Protein AF-A0A952TTM5-F1 (afdb_monomer_lite)

Structure (mmCIF, N/CA/C/O backbone):
data_AF-A0A952TTM5-F1
#
_entry.id   AF-A0A952TTM5-F1
#
loop_
_atom_site.group_PDB
_atom_site.id
_atom_site.type_symbol
_atom_site.label_atom_id
_atom_site.label_alt_id
_atom_site.label_comp_id
_atom_site.label_asym_id
_atom_site.label_entity_id
_atom_site.label_seq_id
_atom_site.pdbx_PDB_ins_code
_atom_site.Cartn_x
_atom_site.Cartn_y
_atom_site.Cartn_z
_atom_site.occupancy
_atom_site.B_iso_or_equiv
_atom_site.auth_seq_id
_atom_site.auth_comp_id
_atom_site.auth_asym_id
_atom_site.auth_atom_id
_atom_site.pdbx_PDB_model_num
ATOM 1 N N . MET A 1 1 ? 5.910 0.008 -17.295 1.00 69.38 1 MET A N 1
ATOM 2 C CA . MET A 1 1 ? 6.120 -0.629 -15.983 1.00 69.38 1 MET A CA 1
ATOM 3 C C . MET A 1 1 ? 6.618 -2.035 -16.257 1.00 69.38 1 MET A C 1
ATOM 5 O O . MET A 1 1 ? 6.073 -2.644 -17.173 1.00 69.38 1 MET A O 1
ATOM 9 N N . SER A 1 2 ? 7.668 -2.517 -15.585 1.00 80.75 2 SER A N 1
ATOM 10 C CA . SER A 1 2 ? 8.104 -3.912 -15.758 1.00 80.75 2 SER A CA 1
ATOM 11 C C . SER A 1 2 ? 7.053 -4.866 -15.179 1.00 80.75 2 SER A C 1
ATOM 13 O O . SER A 1 2 ? 6.289 -4.492 -14.287 1.00 80.75 2 SER A O 1
ATOM 15 N N . ALA A 1 3 ? 7.010 -6.109 -15.667 1.00 81.31 3 ALA A N 1
ATOM 16 C CA . ALA A 1 3 ? 6.160 -7.150 -15.087 1.00 81.31 3 ALA A CA 1
ATOM 17 C C . ALA A 1 3 ? 6.517 -7.417 -13.611 1.00 81.31 3 ALA A C 1
ATOM 19 O O . ALA A 1 3 ? 5.627 -7.672 -12.803 1.00 81.31 3 ALA A O 1
ATOM 20 N N . ALA A 1 4 ? 7.801 -7.286 -13.257 1.00 82.56 4 ALA A N 1
ATOM 21 C CA . ALA A 1 4 ? 8.275 -7.399 -11.880 1.00 82.56 4 ALA A CA 1
ATOM 22 C C . ALA A 1 4 ? 7.725 -6.265 -10.996 1.00 82.56 4 ALA A C 1
ATOM 24 O O . ALA A 1 4 ? 7.121 -6.543 -9.964 1.00 82.56 4 ALA A O 1
ATOM 25 N N . ASP A 1 5 ? 7.844 -5.007 -11.441 1.00 84.00 5 ASP A N 1
ATOM 26 C CA . ASP A 1 5 ? 7.330 -3.835 -10.714 1.00 84.00 5 ASP A CA 1
ATOM 27 C C . ASP A 1 5 ? 5.824 -3.968 -10.461 1.00 84.00 5 ASP A C 1
ATOM 29 O O . ASP A 1 5 ? 5.339 -3.711 -9.362 1.00 84.00 5 ASP A O 1
ATOM 33 N N . ARG A 1 6 ? 5.080 -4.430 -11.474 1.00 87.31 6 ARG A N 1
ATOM 34 C CA . ARG A 1 6 ? 3.640 -4.670 -11.356 1.00 87.31 6 ARG A CA 1
ATOM 35 C C . ARG A 1 6 ? 3.323 -5.713 -10.286 1.00 87.31 6 ARG A C 1
ATOM 37 O O . ARG A 1 6 ? 2.395 -5.499 -9.514 1.00 87.31 6 ARG A O 1
ATOM 44 N N . GLY A 1 7 ? 4.085 -6.805 -10.231 1.00 87.31 7 GLY A N 1
ATOM 45 C CA . GLY A 1 7 ? 3.918 -7.843 -9.214 1.00 87.31 7 GLY A CA 1
ATOM 46 C C . GLY A 1 7 ? 4.151 -7.315 -7.798 1.00 87.31 7 GLY A C 1
ATOM 47 O O . GLY A 1 7 ? 3.354 -7.589 -6.906 1.00 87.31 7 GLY A O 1
ATOM 48 N N . VAL A 1 8 ? 5.186 -6.490 -7.602 1.00 89.31 8 VAL A N 1
ATOM 49 C CA . VAL A 1 8 ? 5.474 -5.868 -6.297 1.00 89.31 8 VAL A CA 1
ATOM 50 C C . VAL A 1 8 ? 4.349 -4.924 -5.874 1.00 89.31 8 VAL A C 1
ATOM 52 O O . VAL A 1 8 ? 3.896 -4.980 -4.734 1.00 89.31 8 VAL A O 1
ATOM 55 N N . LEU A 1 9 ? 3.858 -4.084 -6.787 1.00 90.44 9 LEU A N 1
ATOM 56 C CA . LEU A 1 9 ? 2.765 -3.154 -6.492 1.00 90.44 9 LEU A CA 1
ATOM 57 C C . LEU A 1 9 ? 1.441 -3.881 -6.198 1.00 90.44 9 LEU A C 1
ATOM 59 O O . LEU A 1 9 ? 0.700 -3.457 -5.315 1.00 90.44 9 LEU A O 1
ATOM 63 N N . GLN A 1 10 ? 1.156 -4.990 -6.888 1.00 90.88 10 GLN A N 1
ATOM 64 C CA . GLN A 1 10 ? -0.013 -5.836 -6.612 1.00 90.88 10 GLN A CA 1
ATOM 65 C C . GLN A 1 10 ? 0.083 -6.531 -5.252 1.00 90.88 10 GLN A C 1
ATOM 67 O O . GLN A 1 10 ? -0.909 -6.621 -4.532 1.00 90.88 10 GLN A O 1
ATOM 72 N N . GLU A 1 11 ? 1.273 -6.999 -4.879 1.00 91.56 11 GLU A N 1
ATOM 73 C CA . GLU A 1 11 ? 1.496 -7.577 -3.556 1.00 91.56 11 GLU A CA 1
ATOM 74 C C . GLU A 1 11 ? 1.331 -6.524 -2.455 1.00 91.56 11 GLU A C 1
ATOM 76 O O . GLU A 1 11 ? 0.713 -6.786 -1.422 1.00 91.56 11 GLU A O 1
ATOM 81 N N . LEU A 1 12 ? 1.802 -5.300 -2.702 1.00 93.38 12 LEU A N 1
ATOM 82 C CA . LEU A 1 12 ? 1.587 -4.182 -1.794 1.00 93.38 12 LEU A CA 1
ATOM 83 C C . LEU A 1 12 ? 0.092 -3.884 -1.629 1.00 93.38 12 LEU A C 1
ATOM 85 O O . LEU A 1 12 ? -0.390 -3.730 -0.511 1.00 93.38 12 LEU A O 1
ATOM 89 N N . GLU A 1 13 ? -0.665 -3.868 -2.726 1.00 91.62 13 GLU A N 1
ATOM 90 C CA . GLU A 1 13 ? -2.114 -3.661 -2.692 1.00 91.62 13 GLU A CA 1
ATOM 91 C C . GLU A 1 13 ? -2.802 -4.754 -1.868 1.00 91.62 13 GLU A C 1
ATOM 93 O O . GLU A 1 13 ? -3.618 -4.457 -0.991 1.00 91.62 13 GLU A O 1
ATOM 98 N N . ARG A 1 14 ? -2.421 -6.017 -2.089 1.00 92.94 14 ARG A N 1
ATOM 99 C CA . ARG A 1 14 ? -2.917 -7.164 -1.323 1.00 92.94 14 ARG A CA 1
ATOM 100 C C . ARG A 1 14 ? -2.661 -6.988 0.175 1.00 92.94 14 ARG A C 1
ATOM 102 O O . ARG A 1 14 ? -3.571 -7.222 0.969 1.00 92.94 14 ARG A O 1
ATOM 109 N N . LEU A 1 15 ? -1.461 -6.548 0.564 1.00 93.25 15 LEU A N 1
ATOM 110 C CA . LEU A 1 15 ? -1.109 -6.284 1.963 1.00 93.25 15 LEU A CA 1
ATOM 111 C C . LEU A 1 15 ? -1.968 -5.169 2.568 1.00 93.25 15 LEU A C 1
ATOM 113 O O . LEU A 1 15 ? -2.502 -5.345 3.661 1.00 93.25 15 LEU A O 1
ATOM 117 N N . PHE A 1 16 ? -2.163 -4.054 1.859 1.00 91.50 16 PHE A N 1
ATOM 118 C CA . PHE A 1 16 ? -3.013 -2.960 2.339 1.00 91.50 16 PHE A CA 1
ATOM 119 C C . PHE A 1 16 ? -4.474 -3.398 2.522 1.00 91.50 16 PHE A C 1
ATOM 121 O O . PHE A 1 16 ? -5.070 -3.097 3.555 1.00 91.50 16 PHE A O 1
ATOM 128 N N . ARG A 1 17 ? -5.032 -4.178 1.587 1.00 90.50 17 ARG A N 1
ATOM 129 C CA . ARG A 1 17 ? -6.383 -4.762 1.714 1.00 90.50 17 ARG A CA 1
ATOM 130 C C . ARG A 1 17 ? -6.480 -5.768 2.864 1.00 90.50 17 ARG A C 1
ATOM 132 O O . ARG A 1 17 ? -7.505 -5.865 3.540 1.00 90.50 17 ARG A O 1
ATOM 139 N N . GLN A 1 18 ? -5.413 -6.521 3.122 1.00 91.44 18 GLN A N 1
ATOM 140 C CA . GLN A 1 18 ? -5.356 -7.440 4.256 1.00 91.44 18 GLN A CA 1
ATOM 141 C C . GLN A 1 18 ? -5.326 -6.682 5.593 1.00 91.44 18 GLN A C 1
ATOM 143 O O . GLN A 1 18 ? -6.015 -7.076 6.532 1.00 91.44 18 GLN A O 1
ATOM 148 N N . ILE A 1 19 ? -4.586 -5.573 5.673 1.00 91.06 19 ILE A N 1
ATOM 149 C CA . ILE A 1 19 ? -4.578 -4.683 6.845 1.00 91.06 19 ILE A CA 1
ATOM 150 C C . ILE A 1 19 ? -5.969 -4.074 7.062 1.00 91.06 19 ILE A C 1
ATOM 152 O O . ILE A 1 19 ? -6.458 -4.087 8.187 1.00 91.06 19 ILE A O 1
ATOM 156 N N . GLU A 1 20 ? -6.614 -3.602 5.991 1.00 88.94 20 GLU A N 1
ATOM 157 C CA . GLU A 1 20 ? -7.967 -3.029 6.011 1.00 88.94 20 GLU A CA 1
ATOM 158 C C . GLU A 1 20 ? -9.020 -4.027 6.519 1.00 88.94 20 GLU A C 1
ATOM 160 O O . GLU A 1 20 ? -9.883 -3.667 7.311 1.00 88.94 20 GLU A O 1
ATOM 165 N N . SER A 1 21 ? -8.938 -5.288 6.087 1.00 88.19 21 SER A N 1
ATOM 166 C CA . SER A 1 21 ? -9.908 -6.331 6.459 1.00 88.19 21 SER A CA 1
ATOM 167 C C . SER A 1 21 ? -9.668 -6.957 7.832 1.00 88.19 21 SER A C 1
ATOM 169 O O . SER A 1 21 ? -10.614 -7.435 8.455 1.00 88.19 21 SER A O 1
ATOM 171 N N . THR A 1 22 ? -8.416 -6.994 8.295 1.00 87.06 22 THR A N 1
ATOM 172 C CA . THR A 1 22 ? -8.042 -7.659 9.556 1.00 87.06 22 THR A CA 1
ATOM 173 C C . THR A 1 22 ? -8.001 -6.686 10.733 1.00 87.06 22 THR A C 1
ATOM 175 O O . THR A 1 22 ? -8.253 -7.085 11.867 1.00 87.06 22 THR A O 1
ATOM 178 N N . GLY A 1 23 ? -7.632 -5.427 10.488 1.00 80.81 23 GLY A N 1
ATOM 179 C CA . GLY A 1 23 ? -7.492 -4.417 11.530 1.00 80.81 23 GLY A CA 1
ATOM 180 C C . GLY A 1 23 ? -8.799 -3.718 11.873 1.00 80.81 23 GLY A C 1
ATOM 181 O O . GLY A 1 23 ? -9.724 -3.644 11.066 1.00 80.81 23 GLY A O 1
ATOM 182 N N . GLN A 1 24 ? -8.847 -3.160 13.077 1.00 79.12 24 GLN A N 1
ATOM 183 C CA . GLN A 1 24 ? -9.871 -2.196 13.466 1.00 79.12 24 GLN A CA 1
ATOM 184 C C . GLN A 1 24 ? -9.272 -0.790 13.456 1.00 79.12 24 GLN A C 1
ATOM 186 O O . GLN A 1 24 ? -8.053 -0.614 13.496 1.00 79.12 24 GLN A O 1
ATOM 191 N N . GLU A 1 25 ? -10.118 0.236 13.365 1.00 82.94 25 GLU A N 1
ATOM 192 C CA . GLU A 1 25 ? -9.639 1.616 13.393 1.00 82.94 25 GLU A CA 1
ATOM 193 C C . GLU A 1 25 ? -8.854 1.886 14.687 1.00 82.94 25 GLU A C 1
ATOM 195 O O . GLU A 1 25 ? -9.373 1.711 15.787 1.00 82.94 25 GLU A O 1
ATOM 200 N N . GLY A 1 26 ? -7.590 2.296 14.546 1.00 80.50 26 GLY A N 1
ATOM 201 C CA . GLY A 1 26 ? -6.684 2.513 15.674 1.00 80.50 26 GLY A CA 1
ATOM 202 C C . GLY A 1 26 ? -5.994 1.257 16.226 1.00 80.50 26 GLY A C 1
ATOM 203 O O . GLY A 1 26 ? -5.180 1.401 17.137 1.00 80.50 26 GLY A O 1
ATOM 204 N N . ASP A 1 27 ? -6.265 0.069 15.674 1.00 89.69 27 ASP A N 1
ATOM 205 C CA . ASP A 1 27 ? -5.620 -1.199 16.041 1.00 89.69 27 ASP A CA 1
ATOM 206 C C . ASP A 1 27 ? -5.328 -2.054 14.795 1.00 89.69 27 ASP A C 1
ATOM 208 O O . ASP A 1 27 ? -6.002 -3.041 14.479 1.00 89.69 27 ASP A O 1
ATOM 212 N N . PHE A 1 28 ? -4.325 -1.624 14.026 1.00 90.88 28 PHE A N 1
ATOM 213 C CA . PHE A 1 28 ? -3.869 -2.353 12.844 1.00 90.88 28 PHE A CA 1
ATOM 214 C C . PHE A 1 28 ? -2.780 -3.387 13.181 1.00 90.88 28 PHE A C 1
ATOM 216 O O . PHE A 1 28 ? -1.850 -3.069 13.931 1.00 90.88 28 PHE A O 1
ATOM 223 N N . PRO A 1 29 ? -2.803 -4.594 12.571 1.00 90.25 29 PRO A N 1
ATOM 224 C CA . PRO A 1 29 ? -1.863 -5.661 12.901 1.00 90.25 29 PRO A CA 1
ATOM 225 C C . PRO A 1 29 ? -0.403 -5.253 12.632 1.00 90.25 29 PRO A C 1
ATOM 227 O O . PRO A 1 29 ? -0.035 -5.022 11.473 1.00 90.25 29 PRO A O 1
ATOM 230 N N . PRO A 1 30 ? 0.472 -5.219 13.655 1.00 90.12 30 PRO A N 1
ATOM 231 C CA . PRO A 1 30 ? 1.836 -4.713 13.506 1.00 90.12 30 PRO A CA 1
ATOM 232 C C . PRO A 1 30 ? 2.667 -5.566 12.544 1.00 90.12 30 PRO A C 1
ATOM 234 O O . PRO A 1 30 ? 3.438 -5.026 11.760 1.00 90.12 30 PRO A O 1
ATOM 237 N N . ALA A 1 31 ? 2.461 -6.886 12.528 1.00 91.69 31 ALA A N 1
ATOM 238 C CA . ALA A 1 31 ? 3.168 -7.782 11.614 1.00 91.69 31 ALA A CA 1
ATOM 239 C C . ALA A 1 31 ? 2.882 -7.469 10.134 1.00 91.69 31 ALA A C 1
ATOM 241 O O . ALA A 1 31 ? 3.800 -7.487 9.316 1.00 91.69 31 ALA A O 1
ATOM 242 N N . LEU A 1 32 ? 1.628 -7.152 9.788 1.00 91.25 32 LEU A N 1
ATOM 243 C CA . LEU A 1 32 ? 1.258 -6.784 8.418 1.00 91.25 32 LEU A CA 1
ATOM 244 C C . LEU A 1 32 ? 1.768 -5.387 8.057 1.00 91.25 32 LEU A C 1
ATOM 246 O O . LEU A 1 32 ? 2.222 -5.172 6.935 1.00 91.25 32 LEU A O 1
ATOM 250 N N . LEU A 1 33 ? 1.744 -4.450 9.010 1.00 92.50 33 LEU A N 1
ATOM 251 C CA . LEU A 1 33 ? 2.310 -3.117 8.811 1.00 92.50 33 LEU A CA 1
ATOM 252 C C . LEU A 1 33 ? 3.816 -3.168 8.549 1.00 92.50 33 LEU A C 1
ATOM 254 O O . LEU A 1 33 ? 4.288 -2.478 7.652 1.00 92.50 33 LEU A O 1
ATOM 258 N N . GLU A 1 34 ? 4.566 -3.993 9.279 1.00 93.69 34 GLU A N 1
ATOM 259 C CA . GLU A 1 34 ? 6.004 -4.156 9.042 1.00 93.69 34 GLU A CA 1
ATOM 260 C C . GLU A 1 34 ? 6.295 -4.801 7.679 1.00 93.69 34 GLU A C 1
ATOM 262 O O . GLU A 1 34 ? 7.195 -4.351 6.971 1.00 93.69 34 GLU A O 1
ATOM 267 N N . GLN A 1 35 ? 5.487 -5.777 7.243 1.00 93.38 35 GLN A N 1
ATOM 268 C CA . GLN A 1 35 ? 5.587 -6.329 5.883 1.00 93.38 35 GLN A CA 1
ATOM 269 C C . GLN A 1 35 ? 5.332 -5.259 4.813 1.00 93.38 35 GLN A C 1
ATOM 271 O O . GLN A 1 35 ? 6.110 -5.132 3.866 1.00 93.38 35 GLN A O 1
ATOM 276 N N . ALA A 1 36 ? 4.284 -4.448 4.984 1.00 93.12 36 ALA A N 1
ATOM 277 C CA . ALA A 1 36 ? 3.967 -3.357 4.067 1.00 93.12 36 ALA A CA 1
ATOM 278 C C . ALA A 1 36 ? 5.078 -2.293 4.036 1.00 93.12 36 ALA A C 1
ATOM 280 O O . ALA A 1 36 ? 5.474 -1.853 2.959 1.00 93.12 36 ALA A O 1
ATOM 281 N N . LYS A 1 37 ? 5.635 -1.915 5.194 1.00 95.12 37 LYS A N 1
ATOM 282 C CA . LYS A 1 37 ? 6.769 -0.980 5.283 1.00 95.12 37 LYS A CA 1
ATOM 283 C C . LYS A 1 37 ? 8.008 -1.512 4.577 1.00 95.12 37 LYS A C 1
ATOM 285 O O . LYS A 1 37 ? 8.626 -0.769 3.822 1.00 95.12 37 LYS A O 1
ATOM 290 N N . ALA A 1 38 ? 8.363 -2.776 4.794 1.00 93.38 38 ALA A N 1
ATOM 291 C CA . ALA A 1 38 ? 9.513 -3.390 4.138 1.00 93.38 38 ALA A CA 1
ATOM 292 C C . ALA A 1 38 ? 9.354 -3.378 2.609 1.00 93.38 38 ALA A C 1
ATOM 294 O O . ALA A 1 38 ? 10.276 -2.986 1.892 1.00 93.38 38 ALA A O 1
ATOM 295 N N . ALA A 1 39 ? 8.164 -3.731 2.115 1.00 92.12 39 ALA A N 1
ATOM 296 C CA . ALA A 1 39 ? 7.860 -3.706 0.690 1.00 92.12 39 ALA A CA 1
ATOM 297 C C . ALA A 1 39 ? 7.883 -2.278 0.108 1.00 92.12 39 ALA A C 1
ATOM 299 O O . ALA A 1 39 ? 8.419 -2.072 -0.978 1.00 92.12 39 ALA A O 1
ATOM 300 N N . LEU A 1 40 ? 7.383 -1.278 0.844 1.00 94.19 40 LEU A N 1
ATOM 301 C CA . LEU A 1 40 ? 7.461 0.137 0.459 1.00 94.19 40 LEU A CA 1
ATOM 302 C C . LEU A 1 40 ? 8.905 0.653 0.413 1.00 94.19 40 LEU A C 1
ATOM 304 O O . LEU A 1 40 ? 9.280 1.352 -0.526 1.00 94.19 40 LEU A O 1
ATOM 308 N N . LEU A 1 41 ? 9.730 0.307 1.402 1.00 93.81 41 LEU A N 1
ATOM 309 C CA . LEU A 1 41 ? 11.131 0.727 1.466 1.00 93.81 41 LEU A CA 1
ATOM 310 C C . LEU A 1 41 ? 11.962 0.145 0.319 1.00 93.81 41 LEU A C 1
ATOM 312 O O . LEU A 1 41 ? 12.840 0.834 -0.197 1.00 93.81 41 LEU A O 1
ATOM 316 N N . ALA A 1 42 ? 11.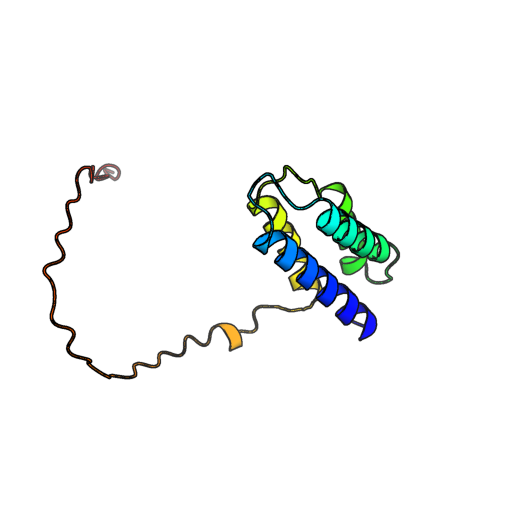647 -1.071 -0.133 1.00 91.56 42 ALA A N 1
ATOM 317 C CA . ALA A 1 42 ? 12.290 -1.679 -1.297 1.00 91.56 42 ALA A CA 1
ATOM 318 C C . ALA A 1 42 ? 12.067 -0.879 -2.597 1.00 91.56 42 ALA A C 1
ATOM 320 O O . ALA A 1 42 ? 12.849 -1.004 -3.537 1.00 91.56 42 ALA A O 1
ATOM 321 N N . LEU A 1 43 ? 11.036 -0.027 -2.653 1.00 91.31 43 LEU A N 1
ATOM 322 C CA . LEU A 1 43 ? 10.752 0.827 -3.808 1.00 91.31 43 LEU A CA 1
ATOM 323 C C . LEU A 1 43 ? 11.580 2.119 -3.830 1.00 91.31 43 LEU A C 1
ATOM 325 O O . LEU A 1 43 ? 11.582 2.807 -4.847 1.00 91.31 43 LEU A O 1
ATOM 329 N N . LYS A 1 44 ? 12.293 2.465 -2.751 1.00 92.25 44 LYS A N 1
ATOM 330 C CA . LYS A 1 44 ? 12.974 3.762 -2.597 1.00 92.25 44 LYS A CA 1
ATOM 331 C C . LYS A 1 44 ? 13.942 4.087 -3.738 1.00 92.25 44 LYS A C 1
ATOM 333 O O . LYS A 1 44 ? 13.918 5.207 -4.244 1.00 92.25 44 LYS A O 1
ATOM 338 N N . ASP A 1 45 ? 14.729 3.110 -4.183 1.00 90.69 45 ASP A N 1
ATOM 339 C CA . ASP A 1 45 ? 15.749 3.288 -5.228 1.00 90.69 45 ASP A CA 1
ATOM 340 C C . ASP A 1 45 ? 15.230 2.948 -6.639 1.00 90.69 45 ASP A C 1
ATOM 342 O O . ASP A 1 45 ? 15.999 2.749 -7.582 1.00 90.69 45 ASP A O 1
ATOM 346 N N . HIS A 1 46 ? 13.907 2.862 -6.807 1.00 91.88 46 HIS A N 1
ATOM 347 C CA . HIS A 1 46 ? 13.296 2.515 -8.082 1.00 91.88 46 HIS A CA 1
ATOM 348 C C . HIS A 1 46 ? 13.517 3.625 -9.139 1.00 91.88 46 HIS A C 1
ATOM 350 O O . HIS A 1 46 ? 13.307 4.804 -8.846 1.00 91.88 46 HIS A O 1
ATOM 356 N N . PRO A 1 47 ? 13.854 3.289 -10.405 1.00 88.75 47 PRO A N 1
ATOM 357 C CA . PRO A 1 47 ? 14.188 4.274 -11.448 1.00 88.75 47 PRO A CA 1
ATOM 358 C C . PRO A 1 47 ? 13.030 5.214 -11.817 1.00 88.75 47 PRO A C 1
ATOM 360 O O . PRO A 1 47 ? 13.241 6.323 -12.305 1.00 88.75 47 PRO A O 1
ATOM 363 N N . ARG A 1 48 ? 11.784 4.776 -11.602 1.00 88.38 48 ARG A N 1
ATOM 364 C CA . ARG A 1 48 ? 10.593 5.623 -11.758 1.00 88.38 48 ARG A CA 1
ATOM 365 C C . ARG A 1 48 ? 10.331 6.409 -10.479 1.00 88.38 48 ARG A C 1
ATOM 367 O O . ARG A 1 48 ? 9.979 5.815 -9.462 1.00 88.38 48 ARG A O 1
ATOM 374 N N . ILE A 1 49 ? 10.389 7.736 -10.583 1.00 88.88 49 ILE A N 1
ATOM 375 C CA . ILE A 1 49 ? 10.167 8.677 -9.473 1.00 88.88 49 ILE A CA 1
ATOM 376 C C . ILE A 1 49 ? 8.812 8.451 -8.787 1.00 88.88 49 ILE A C 1
ATOM 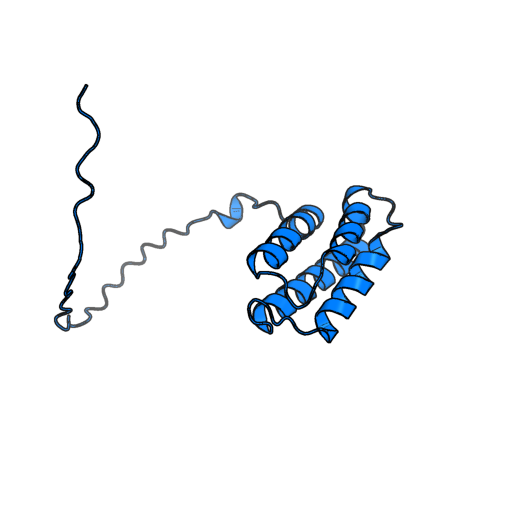378 O O . ILE A 1 49 ? 8.723 8.521 -7.568 1.00 88.88 49 ILE A O 1
ATOM 382 N N . GLU A 1 50 ? 7.755 8.173 -9.550 1.00 87.31 50 GLU A N 1
ATOM 383 C CA . GLU A 1 50 ? 6.406 7.940 -9.012 1.00 87.31 50 GLU A CA 1
ATOM 384 C C . GLU A 1 50 ? 6.354 6.736 -8.064 1.00 87.31 50 GLU A C 1
ATOM 386 O O . GLU A 1 50 ? 5.741 6.817 -7.005 1.00 87.31 50 GLU A O 1
ATOM 391 N N . ILE A 1 51 ? 7.051 5.654 -8.420 1.00 90.12 51 ILE A N 1
ATOM 392 C CA . ILE A 1 51 ? 7.137 4.426 -7.619 1.00 90.12 51 ILE A CA 1
ATOM 393 C C . ILE A 1 51 ? 8.075 4.639 -6.426 1.00 90.12 51 ILE A C 1
ATOM 395 O O . ILE A 1 51 ? 7.741 4.250 -5.313 1.00 90.12 51 ILE A O 1
ATOM 399 N N . SER A 1 52 ? 9.200 5.330 -6.631 1.00 92.00 52 SER A N 1
ATOM 400 C CA . SER A 1 52 ? 10.124 5.698 -5.548 1.00 92.00 52 SER A CA 1
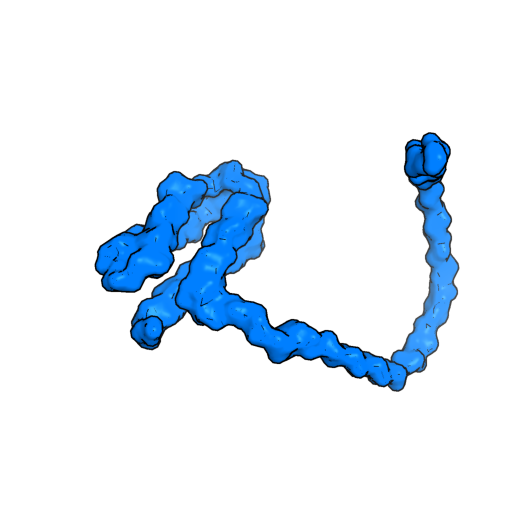ATOM 401 C C . SER A 1 52 ? 9.443 6.542 -4.468 1.00 92.00 52 SER A C 1
ATOM 403 O O . SER A 1 52 ? 9.602 6.276 -3.280 1.00 92.00 52 SER A O 1
ATOM 405 N N . LYS A 1 53 ? 8.577 7.489 -4.851 1.00 91.31 53 LYS A N 1
ATOM 406 C CA . LYS A 1 53 ? 7.794 8.296 -3.903 1.00 91.31 53 LYS A CA 1
ATOM 407 C C . LYS A 1 53 ? 6.868 7.470 -3.009 1.00 91.31 53 LYS A C 1
ATOM 409 O O . LYS A 1 53 ? 6.583 7.917 -1.901 1.00 91.31 53 LYS A O 1
ATOM 414 N N . LEU A 1 54 ? 6.426 6.283 -3.437 1.00 92.75 54 LEU A N 1
ATOM 415 C CA . LEU A 1 54 ? 5.612 5.408 -2.588 1.00 92.75 54 LEU A CA 1
ATOM 416 C C . LEU A 1 54 ? 6.365 5.001 -1.323 1.00 92.75 54 LEU A C 1
ATOM 418 O O . LEU A 1 54 ? 5.731 4.853 -0.282 1.00 92.75 54 LEU A O 1
ATOM 422 N N . SER A 1 55 ? 7.700 4.913 -1.359 1.00 93.94 55 SER A N 1
ATOM 423 C CA . SER A 1 55 ? 8.484 4.574 -0.1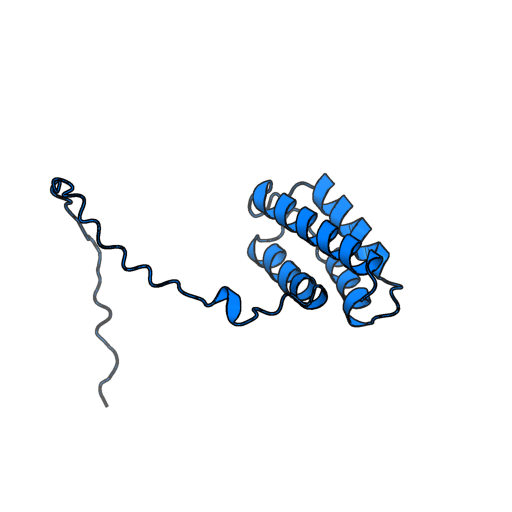70 1.00 93.94 55 SER A CA 1
ATOM 424 C C . SER A 1 55 ? 8.259 5.559 0.979 1.00 93.94 55 SER A C 1
ATOM 426 O O . SER A 1 55 ? 8.369 5.170 2.128 1.00 93.94 55 SER A O 1
ATOM 428 N N . GLN A 1 56 ? 7.890 6.814 0.703 1.00 93.06 56 GLN A N 1
ATOM 429 C CA . GLN A 1 56 ? 7.618 7.826 1.735 1.00 93.06 56 GLN A CA 1
ATOM 430 C C . GLN A 1 56 ? 6.393 7.482 2.596 1.00 93.06 56 GLN A C 1
ATOM 432 O O . GLN A 1 56 ? 6.258 7.961 3.718 1.00 93.06 56 GLN A O 1
ATOM 437 N N . ILE A 1 57 ? 5.500 6.619 2.101 1.00 92.81 57 ILE A N 1
ATOM 438 C CA . ILE A 1 57 ? 4.335 6.147 2.855 1.00 92.81 57 ILE A CA 1
ATOM 439 C C . ILE A 1 57 ? 4.778 5.337 4.084 1.00 92.81 57 ILE A C 1
ATOM 441 O O . ILE A 1 57 ? 4.091 5.376 5.108 1.00 92.81 57 ILE A O 1
ATOM 445 N N . SER A 1 58 ? 5.932 4.651 4.034 1.00 92.88 58 SER A N 1
ATOM 446 C CA . SER A 1 58 ? 6.400 3.805 5.143 1.00 92.88 58 SER A CA 1
ATOM 447 C C . SER A 1 58 ? 6.569 4.582 6.445 1.00 92.88 58 SER A C 1
ATOM 449 O O . SER A 1 58 ? 6.278 4.050 7.516 1.00 92.88 58 SER A O 1
ATOM 451 N N . ASP A 1 59 ? 6.969 5.851 6.347 1.00 91.50 59 ASP A N 1
ATOM 452 C CA . ASP A 1 59 ? 7.245 6.728 7.490 1.00 91.50 59 ASP A CA 1
ATOM 453 C C . ASP A 1 59 ? 5.964 7.133 8.235 1.00 91.50 59 ASP A C 1
ATOM 455 O O . ASP A 1 59 ? 5.994 7.547 9.396 1.00 91.50 59 ASP A O 1
ATOM 459 N N . HIS A 1 60 ? 4.812 6.988 7.578 1.00 90.81 60 HIS A N 1
ATOM 460 C CA . HIS A 1 60 ? 3.513 7.372 8.114 1.00 90.81 60 HIS A CA 1
ATOM 461 C C . HIS A 1 60 ? 2.665 6.182 8.584 1.00 90.81 60 HIS A C 1
ATOM 463 O O . HIS A 1 60 ? 1.675 6.401 9.293 1.00 90.81 60 HIS A O 1
ATOM 469 N N . LEU A 1 61 ? 3.059 4.944 8.255 1.00 91.44 61 LEU A N 1
ATOM 470 C CA . LEU A 1 61 ? 2.365 3.725 8.676 1.00 91.44 61 LEU A CA 1
ATOM 471 C C . LEU A 1 61 ? 2.539 3.480 10.179 1.00 91.44 61 LEU A C 1
ATOM 473 O O . LEU A 1 61 ? 3.617 3.124 10.665 1.00 91.44 61 LEU A O 1
ATOM 477 N N . ARG A 1 62 ? 1.444 3.646 10.925 1.00 92.50 62 ARG A N 1
ATOM 478 C CA . ARG A 1 62 ? 1.388 3.482 12.382 1.00 92.50 62 ARG A CA 1
ATOM 479 C C . ARG A 1 62 ? 0.200 2.594 12.768 1.00 92.50 62 ARG A C 1
ATOM 481 O O . ARG A 1 62 ? -0.853 2.746 12.155 1.00 92.50 62 ARG A O 1
ATOM 488 N N . PRO A 1 63 ? 0.319 1.733 13.797 1.00 89.75 63 PRO A N 1
ATOM 489 C CA . PRO A 1 63 ? -0.796 0.895 14.259 1.00 89.75 63 PRO A CA 1
ATOM 490 C C . PRO A 1 63 ? -2.037 1.694 14.669 1.00 89.75 63 PRO A C 1
ATOM 492 O O . PRO A 1 63 ? -3.156 1.257 14.446 1.00 89.75 63 PRO A O 1
ATOM 495 N N . THR A 1 64 ? -1.823 2.897 15.205 1.00 91.81 64 THR A N 1
ATOM 496 C CA . THR A 1 64 ? -2.858 3.771 15.771 1.00 91.81 64 THR A CA 1
ATOM 497 C C . THR A 1 64 ? -3.440 4.783 14.779 1.00 91.81 64 THR A C 1
ATOM 499 O O . THR A 1 64 ? -4.081 5.750 15.187 1.00 91.81 64 THR A O 1
ATOM 502 N N . MET A 1 65 ? -3.189 4.629 13.474 1.00 90.69 65 MET A N 1
ATOM 503 C CA . MET A 1 65 ? -3.749 5.541 12.470 1.00 90.69 65 MET A CA 1
ATOM 504 C C . MET A 1 65 ? -5.251 5.308 12.253 1.00 90.69 65 MET A C 1
ATOM 506 O O . MET A 1 65 ? -5.787 4.256 12.592 1.00 90.69 65 MET A O 1
ATOM 510 N N . SER A 1 66 ? -5.936 6.286 11.655 1.00 90.81 66 SER A N 1
ATOM 511 C CA . SER A 1 66 ? -7.332 6.110 11.244 1.00 90.81 66 SER A CA 1
ATOM 512 C C . SER A 1 66 ? -7.446 5.264 9.980 1.00 90.81 66 SER A C 1
ATOM 514 O O . SER A 1 66 ? -6.555 5.286 9.121 1.00 90.81 66 SER A O 1
ATOM 516 N N . LEU A 1 67 ? -8.589 4.596 9.809 1.00 88.06 67 LEU A N 1
ATOM 517 C CA . LEU A 1 67 ? -8.893 3.841 8.588 1.00 88.06 67 LEU A CA 1
ATOM 518 C C . LEU A 1 67 ? -8.850 4.743 7.347 1.00 88.06 67 LEU A C 1
ATOM 520 O O . LEU A 1 67 ? -8.333 4.363 6.297 1.00 88.06 67 LEU A O 1
ATOM 524 N N . ARG A 1 68 ? -9.307 5.992 7.493 1.00 89.00 68 ARG A N 1
ATOM 525 C CA . ARG A 1 68 ? -9.194 7.025 6.454 1.00 89.00 68 ARG A CA 1
ATOM 526 C C . ARG A 1 68 ? -7.743 7.262 6.037 1.00 89.00 68 ARG A C 1
ATOM 528 O O . ARG A 1 68 ? -7.464 7.365 4.848 1.00 89.00 68 ARG A O 1
ATOM 535 N N . THR A 1 69 ? -6.829 7.364 7.002 1.00 88.75 69 THR A N 1
ATOM 536 C CA . THR A 1 69 ? -5.402 7.584 6.722 1.00 88.75 69 THR A CA 1
ATOM 537 C C . THR A 1 69 ? -4.814 6.405 5.954 1.00 88.75 69 THR A C 1
ATOM 539 O O . THR A 1 69 ? -4.167 6.625 4.935 1.00 88.75 69 THR A O 1
ATOM 542 N N . LEU A 1 70 ? -5.114 5.172 6.379 1.00 89.88 70 LEU A N 1
ATOM 543 C CA . LEU A 1 70 ? -4.714 3.959 5.660 1.00 89.88 70 LEU A CA 1
ATOM 544 C C . LEU A 1 70 ? -5.242 3.960 4.215 1.00 89.88 70 LEU A C 1
ATOM 546 O O . LEU A 1 70 ? -4.481 3.741 3.276 1.00 89.88 70 LEU A O 1
ATOM 550 N N . THR A 1 71 ? -6.528 4.263 4.032 1.00 87.81 71 THR A N 1
ATOM 551 C CA . THR A 1 71 ? -7.187 4.245 2.715 1.00 87.81 71 THR A CA 1
ATOM 552 C C . THR A 1 71 ? -6.630 5.321 1.781 1.00 87.81 71 THR A C 1
ATOM 554 O O . THR A 1 71 ? -6.464 5.092 0.587 1.00 87.81 71 THR A O 1
ATOM 557 N N . ASN A 1 72 ? -6.256 6.490 2.307 1.00 90.75 72 ASN A N 1
ATOM 558 C CA . ASN A 1 72 ? -5.632 7.543 1.503 1.00 90.75 72 ASN A CA 1
ATOM 559 C C . ASN A 1 72 ? -4.290 7.103 0.889 1.00 90.75 72 ASN A C 1
ATOM 561 O O . ASN A 1 72 ? -3.920 7.599 -0.175 1.00 90.75 72 ASN A O 1
ATOM 565 N N . PHE A 1 73 ? -3.574 6.169 1.523 1.00 90.44 73 PHE A N 1
ATOM 566 C CA . PHE A 1 73 ? -2.325 5.618 0.994 1.00 90.44 73 PHE A CA 1
ATOM 567 C C . PHE A 1 73 ? -2.527 4.585 -0.123 1.00 90.44 73 PHE A C 1
ATOM 569 O O . PHE A 1 73 ? -1.602 4.368 -0.903 1.00 90.44 73 PHE A O 1
ATOM 576 N N . LEU A 1 74 ? -3.725 4.004 -0.264 1.00 88.00 74 LEU A N 1
ATOM 577 C CA . LEU A 1 74 ? -4.057 3.131 -1.398 1.00 88.00 74 LEU A CA 1
ATOM 578 C C . LEU A 1 74 ? -4.153 3.909 -2.715 1.00 88.00 74 LEU A C 1
ATOM 580 O O . LEU A 1 74 ? -3.753 3.407 -3.759 1.00 88.00 74 LEU A O 1
ATOM 584 N N . VAL A 1 75 ? -4.603 5.163 -2.677 1.00 88.12 75 VAL A N 1
ATOM 585 C CA . VAL A 1 75 ? -4.794 5.986 -3.882 1.00 88.12 75 VAL A CA 1
ATOM 586 C C . VAL A 1 75 ? -3.517 6.138 -4.733 1.00 88.12 75 VAL A C 1
ATOM 588 O O . VAL A 1 75 ? -3.574 5.901 -5.941 1.00 88.12 75 VAL A O 1
ATOM 591 N N . PRO A 1 76 ? -2.350 6.548 -4.190 1.00 89.12 76 PRO A N 1
ATOM 592 C CA . PRO A 1 76 ? -1.127 6.637 -4.990 1.00 89.12 76 PRO A CA 1
ATOM 593 C C . PRO A 1 76 ? -0.638 5.266 -5.486 1.00 89.12 76 PRO A C 1
ATOM 595 O O . PRO A 1 76 ? -0.046 5.199 -6.562 1.00 89.12 76 PRO A O 1
ATOM 598 N N . LEU A 1 77 ? -0.922 4.183 -4.757 1.00 89.56 77 LEU A N 1
ATOM 599 C CA . LEU A 1 77 ? -0.594 2.820 -5.171 1.00 89.56 77 LEU A CA 1
ATOM 600 C C . LEU A 1 77 ? -1.435 2.367 -6.374 1.00 89.56 77 LEU A C 1
ATOM 602 O O . LEU A 1 77 ? -0.892 1.869 -7.358 1.00 89.56 77 LEU A O 1
ATOM 606 N N . GLU A 1 78 ? -2.747 2.592 -6.328 1.00 87.69 78 GLU A N 1
ATOM 607 C CA . GLU A 1 78 ? -3.676 2.288 -7.423 1.00 87.69 78 GLU A CA 1
ATOM 608 C C . GLU A 1 78 ? -3.331 3.088 -8.688 1.00 87.69 78 GLU A C 1
ATOM 610 O O . GLU A 1 78 ? -3.323 2.543 -9.796 1.00 87.69 78 GLU A O 1
ATOM 615 N N . ARG A 1 79 ? -2.945 4.361 -8.521 1.00 87.00 79 ARG A N 1
ATOM 616 C CA . ARG A 1 79 ? -2.430 5.198 -9.616 1.00 87.00 79 ARG A CA 1
ATOM 617 C C . ARG A 1 79 ? -1.143 4.640 -10.215 1.00 87.00 79 ARG A C 1
ATOM 619 O O . ARG A 1 79 ? -1.026 4.601 -11.436 1.00 87.00 79 ARG A O 1
ATOM 626 N N . ALA A 1 80 ? -0.203 4.184 -9.384 1.00 87.06 80 ALA A N 1
ATOM 627 C CA . ALA A 1 80 ? 1.037 3.562 -9.854 1.00 87.06 80 ALA A CA 1
ATOM 628 C C . ALA A 1 80 ? 0.783 2.243 -10.605 1.00 87.06 80 ALA A C 1
ATOM 630 O O . ALA A 1 80 ? 1.515 1.916 -11.535 1.00 87.06 80 ALA A O 1
ATOM 631 N N . LEU A 1 81 ? -0.280 1.515 -10.248 1.00 85.75 81 LEU A N 1
ATOM 632 C CA . LEU A 1 81 ? -0.752 0.332 -10.972 1.00 85.75 81 LEU A CA 1
ATOM 633 C C . LEU A 1 81 ? -1.468 0.658 -12.294 1.00 85.75 81 LEU A C 1
ATOM 635 O O . LEU A 1 81 ? -1.928 -0.264 -12.970 1.00 85.75 81 LEU A O 1
ATOM 639 N N . GLU A 1 82 ? -1.580 1.940 -12.660 1.00 80.88 82 GLU A N 1
ATOM 640 C CA . GLU A 1 82 ? -2.343 2.423 -13.814 1.00 80.88 82 GLU A CA 1
ATOM 641 C C . GLU A 1 82 ? -3.803 1.918 -13.798 1.00 80.88 82 GLU A C 1
ATOM 643 O O . GLU A 1 82 ? -4.463 1.844 -14.839 1.00 80.88 82 GLU A O 1
ATOM 648 N N . ARG A 1 83 ? -4.340 1.617 -12.601 1.00 68.06 83 ARG A N 1
ATOM 649 C CA . ARG A 1 83 ? -5.772 1.390 -12.366 1.00 68.06 83 ARG A CA 1
ATOM 650 C C . ARG A 1 83 ? -6.462 2.751 -12.335 1.00 68.06 83 ARG A C 1
ATOM 652 O O . ARG A 1 83 ? -7.025 3.169 -11.331 1.00 68.06 83 ARG A O 1
ATOM 659 N N . ASN A 1 84 ? -6.377 3.484 -13.443 1.00 55.12 84 ASN A N 1
ATOM 660 C CA . ASN A 1 84 ? -7.380 4.502 -13.702 1.00 55.12 84 ASN A CA 1
ATOM 661 C C . ASN A 1 84 ? -8.720 3.770 -13.758 1.00 55.12 84 ASN A C 1
ATOM 663 O O . ASN A 1 84 ? -8.783 2.698 -14.362 1.00 55.12 84 ASN A O 1
ATOM 667 N N . LEU A 1 85 ? -9.753 4.342 -13.135 1.00 52.56 85 LEU A N 1
ATOM 668 C CA . LEU A 1 85 ? -11.143 4.046 -13.469 1.00 52.56 85 LEU A CA 1
ATOM 669 C C . LEU A 1 85 ? -11.249 4.211 -14.988 1.00 52.56 85 LEU A C 1
ATOM 671 O O . LEU A 1 85 ? -11.388 5.323 -15.490 1.00 52.56 85 LEU A O 1
ATOM 675 N N . ARG A 1 86 ? -11.033 3.132 -15.740 1.00 47.16 86 ARG A N 1
ATOM 676 C CA . ARG A 1 86 ? -11.417 3.103 -17.140 1.00 47.16 86 ARG A CA 1
ATOM 677 C C . ARG A 1 86 ? -12.935 3.127 -17.092 1.00 47.16 86 ARG A C 1
ATOM 679 O O . ARG A 1 86 ? -13.522 2.432 -16.265 1.00 47.16 86 ARG A O 1
ATOM 686 N N . ASP A 1 87 ? -13.546 3.940 -17.943 1.00 44.91 87 ASP A N 1
ATOM 687 C CA . ASP A 1 87 ? -15.002 4.116 -18.023 1.00 44.91 87 ASP A CA 1
ATOM 688 C C . ASP A 1 87 ? -15.782 2.784 -18.117 1.00 44.91 87 ASP A C 1
ATOM 690 O O . ASP A 1 87 ? -16.972 2.741 -17.818 1.00 44.91 87 ASP A O 1
ATOM 694 N N . ASP A 1 88 ? -15.108 1.679 -18.447 1.00 48.53 88 ASP A N 1
ATOM 695 C CA . ASP A 1 88 ? -15.638 0.314 -18.430 1.00 48.53 88 ASP A CA 1
ATOM 696 C C . ASP A 1 88 ? -16.138 -0.151 -17.041 1.00 48.53 88 ASP A C 1
ATOM 698 O O . ASP A 1 88 ? -17.073 -0.948 -16.973 1.00 48.53 88 ASP A O 1
ATOM 702 N N . ASP A 1 89 ? -15.584 0.364 -15.935 1.00 49.62 89 ASP A N 1
ATOM 703 C CA . ASP A 1 89 ? -16.059 0.065 -14.569 1.00 49.62 89 ASP A CA 1
ATOM 704 C C . ASP A 1 89 ? -17.279 0.927 -14.163 1.00 49.62 89 ASP A C 1
ATOM 706 O O . ASP A 1 89 ? -17.924 0.664 -13.146 1.00 49.62 89 ASP A O 1
ATOM 710 N N . PHE A 1 90 ? -17.637 1.932 -14.976 1.00 47.56 90 PHE A N 1
ATOM 711 C CA . PHE A 1 90 ? -18.864 2.735 -14.862 1.00 47.56 90 PHE A CA 1
ATOM 712 C C . PHE A 1 90 ? -19.993 2.239 -15.777 1.00 47.56 90 PHE A C 1
ATOM 714 O O . PHE A 1 90 ? -21.007 2.924 -15.938 1.00 47.56 90 PHE A O 1
ATOM 721 N N . LEU A 1 91 ? -19.886 1.026 -16.332 1.00 49.97 91 LEU A N 1
ATOM 722 C CA . LEU A 1 91 ? -21.056 0.303 -16.823 1.00 49.97 91 LEU A CA 1
ATOM 723 C C . LEU A 1 91 ? -21.945 -0.047 -15.622 1.00 49.97 91 LEU A C 1
ATOM 725 O O . LEU A 1 91 ? -21.936 -1.165 -15.108 1.00 49.97 91 LEU A O 1
ATOM 729 N N . ILE A 1 92 ? -22.759 0.923 -15.188 1.00 52.88 92 ILE A N 1
ATOM 730 C CA . ILE A 1 92 ? -24.029 0.646 -14.525 1.00 52.88 92 ILE A CA 1
ATOM 731 C C . ILE A 1 92 ? -24.790 -0.214 -15.527 1.00 52.88 92 ILE A C 1
ATOM 733 O O . ILE A 1 92 ? -25.411 0.279 -16.467 1.00 52.88 92 ILE A O 1
ATOM 737 N N . ALA A 1 93 ? -24.665 -1.528 -15.379 1.00 54.12 93 ALA A N 1
ATOM 738 C CA . ALA A 1 93 ? -25.536 -2.453 -16.054 1.00 54.12 93 ALA A CA 1
ATOM 739 C C . ALA A 1 93 ? -26.909 -2.227 -15.430 1.00 54.12 93 ALA A C 1
ATOM 741 O O . ALA A 1 93 ? -27.237 -2.819 -14.401 1.00 54.12 93 ALA A O 1
ATOM 742 N N . ASP A 1 94 ? -27.692 -1.347 -16.050 1.00 51.06 94 ASP A N 1
ATOM 743 C CA . ASP A 1 94 ? -29.128 -1.251 -15.850 1.00 51.06 94 ASP A CA 1
ATOM 744 C C . ASP A 1 94 ? -29.741 -2.543 -16.405 1.00 51.06 94 ASP A C 1
ATOM 746 O O . ASP A 1 94 ? -30.335 -2.613 -17.479 1.00 51.06 94 ASP A O 1
ATOM 750 N N . ARG A 1 95 ? -29.4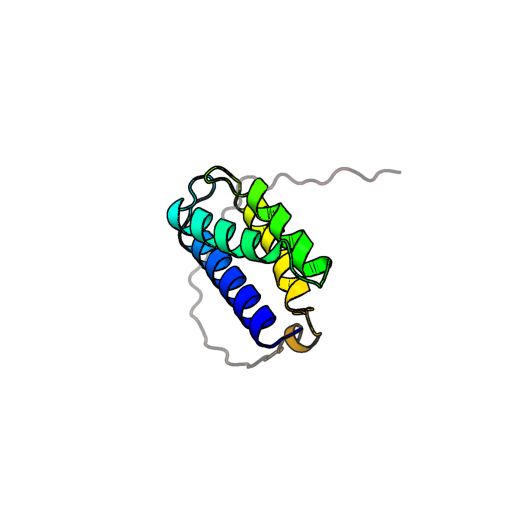74 -3.654 -1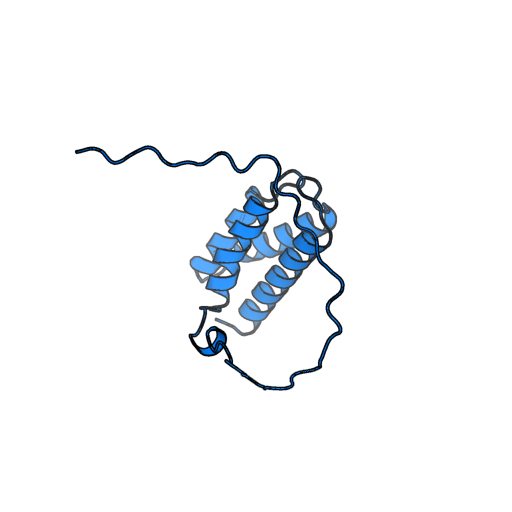5.711 1.00 46.88 95 ARG A N 1
ATOM 751 C CA . ARG A 1 95 ? -30.241 -4.874 -15.869 1.00 46.88 95 ARG A CA 1
ATOM 752 C C . ARG A 1 95 ? -31.520 -4.627 -15.106 1.00 46.88 95 ARG A C 1
ATOM 754 O O . ARG A 1 95 ? -31.713 -5.132 -14.003 1.00 46.88 95 ARG A O 1
ATOM 761 N N . ASP A 1 96 ? -32.402 -3.885 -15.757 1.00 54.09 96 ASP A N 1
ATOM 762 C CA . ASP A 1 96 ? -33.829 -3.906 -15.502 1.00 54.09 96 ASP A CA 1
ATOM 763 C C . ASP A 1 96 ? -34.354 -5.305 -15.885 1.00 54.09 96 ASP A C 1
ATOM 765 O O . ASP A 1 96 ? -35.085 -5.523 -16.851 1.00 54.09 96 ASP A O 1
ATOM 769 N N . SER A 1 97 ? -33.895 -6.330 -15.163 1.00 46.84 97 SER A N 1
ATOM 770 C CA . SER A 1 97 ? -34.461 -7.664 -15.223 1.00 46.84 97 SER A CA 1
ATOM 771 C C . SER A 1 97 ? -35.676 -7.656 -14.317 1.00 46.84 97 SER A C 1
ATOM 773 O O . SER A 1 97 ? -35.614 -8.029 -13.145 1.00 46.84 97 SER A O 1
ATOM 775 N N . LYS A 1 98 ? -36.795 -7.219 -14.898 1.00 53.53 98 LYS A N 1
ATOM 776 C CA . LYS A 1 98 ? -38.143 -7.513 -14.423 1.00 53.53 98 LYS A CA 1
ATOM 777 C C . LYS A 1 98 ? -38.243 -8.992 -14.058 1.00 53.53 98 LYS A C 1
ATOM 779 O O . LYS A 1 98 ? -38.466 -9.840 -14.913 1.00 53.53 98 LYS A O 1
ATOM 784 N N . THR A 1 99 ? -38.142 -9.290 -12.772 1.00 45.78 99 THR A N 1
ATOM 785 C CA . THR A 1 99 ? -38.831 -10.437 -12.189 1.00 45.78 99 THR A CA 1
ATOM 786 C C . THR A 1 99 ? -39.471 -9.944 -10.905 1.00 45.78 99 THR A C 1
ATOM 788 O O . THR A 1 99 ? -38.842 -9.884 -9.851 1.00 45.78 99 THR A O 1
ATOM 791 N N . LEU A 1 100 ? -40.725 -9.511 -11.030 1.00 52.75 100 LEU A N 1
ATOM 792 C CA . LEU A 1 100 ? -41.618 -9.258 -9.908 1.00 52.75 100 LEU A CA 1
ATOM 793 C C . LEU A 1 100 ? -41.775 -10.573 -9.139 1.00 52.75 100 LEU A C 1
ATOM 795 O O . LEU A 1 100 ? -42.610 -11.406 -9.480 1.00 52.75 100 LEU A O 1
ATOM 799 N N . VAL A 1 101 ? -40.943 -10.786 -8.123 1.00 52.75 101 VAL A N 1
ATOM 800 C CA . VAL A 1 101 ? -41.247 -11.770 -7.089 1.00 52.75 101 VAL A CA 1
ATOM 801 C C . VAL A 1 101 ? -42.112 -11.040 -6.083 1.00 52.75 101 VAL A C 1
ATOM 803 O O . VAL A 1 101 ? -41.627 -10.204 -5.322 1.00 52.75 101 VAL A O 1
ATOM 806 N N . ASP A 1 102 ? -43.404 -11.336 -6.147 1.00 54.62 102 ASP A N 1
ATOM 807 C CA . ASP A 1 102 ? -44.445 -10.857 -5.249 1.00 54.62 102 ASP A CA 1
ATOM 808 C C . ASP A 1 102 ? -44.089 -11.230 -3.799 1.00 54.62 102 ASP A C 1
ATOM 810 O O . ASP A 1 102 ? -44.366 -12.326 -3.305 1.00 54.62 102 ASP A O 1
ATOM 814 N N . ARG A 1 103 ? -43.352 -10.347 -3.119 1.00 53.00 103 ARG A N 1
ATOM 815 C CA . ARG A 1 103 ? -43.043 -10.495 -1.699 1.00 53.00 103 ARG A CA 1
ATOM 816 C C . ARG A 1 103 ? -44.182 -9.850 -0.931 1.00 53.00 103 ARG A C 1
ATOM 818 O O . ARG A 1 103 ? -44.268 -8.626 -0.876 1.00 53.00 103 ARG A O 1
ATOM 825 N N . LYS A 1 104 ? -45.020 -10.693 -0.312 1.00 56.56 104 LYS A N 1
ATOM 826 C CA . LYS A 1 104 ? -45.999 -10.300 0.713 1.00 56.56 104 LYS A CA 1
ATOM 827 C C . LYS A 1 104 ? -45.387 -9.232 1.621 1.00 56.56 104 LYS A C 1
ATOM 829 O O . LYS A 1 104 ? -44.438 -9.497 2.359 1.00 56.56 104 LYS A O 1
ATOM 834 N N . THR A 1 105 ? -45.930 -8.027 1.536 1.00 54.34 105 THR A N 1
ATOM 835 C CA . THR A 1 105 ? -45.529 -6.872 2.327 1.00 54.34 105 THR A CA 1
ATOM 836 C C . THR A 1 105 ? -45.935 -7.093 3.782 1.00 54.34 105 THR A C 1
ATOM 838 O O . THR A 1 105 ? -47.103 -6.997 4.148 1.00 54.34 105 THR A O 1
ATOM 841 N N . SER A 1 106 ? -44.964 -7.389 4.644 1.00 56.88 106 SER A N 1
ATOM 842 C CA . SER A 1 106 ? -45.138 -7.164 6.081 1.00 56.88 106 SER A CA 1
ATOM 843 C C . SER A 1 106 ? -45.208 -5.651 6.323 1.00 56.88 106 SER A C 1
ATOM 845 O O . SER A 1 106 ? -44.422 -4.919 5.715 1.00 56.88 106 SER A O 1
ATOM 847 N N . PRO A 1 107 ? -46.117 -5.143 7.175 1.00 57.09 107 PRO A N 1
ATOM 848 C CA . PRO A 1 107 ? -46.262 -3.708 7.378 1.00 57.09 107 PRO A CA 1
ATOM 849 C C . PRO A 1 107 ? -45.024 -3.156 8.090 1.00 57.09 107 PRO A C 1
ATOM 851 O O . PRO A 1 107 ? -44.854 -3.309 9.300 1.00 57.09 107 PRO A O 1
ATOM 854 N N . LEU A 1 108 ? -44.151 -2.515 7.318 1.00 52.78 108 LEU A N 1
ATOM 855 C CA . LEU A 1 108 ? -42.983 -1.807 7.816 1.00 52.78 108 LEU A CA 1
ATOM 856 C C . LEU A 1 108 ? -43.448 -0.463 8.391 1.00 52.78 108 LEU A C 1
ATOM 858 O O . LEU A 1 108 ? -43.867 0.430 7.656 1.00 52.78 108 LEU A O 1
ATOM 862 N N . ARG A 1 109 ? -43.427 -0.333 9.721 1.00 57.47 109 ARG A N 1
ATOM 863 C CA . ARG A 1 109 ? -43.695 0.932 10.416 1.00 57.47 109 ARG A CA 1
ATOM 864 C C . ARG A 1 109 ? -42.383 1.683 10.603 1.00 57.47 109 ARG A C 1
ATOM 866 O O . ARG A 1 109 ? -41.540 1.259 11.385 1.00 57.47 109 ARG A O 1
ATOM 873 N N . TYR A 1 110 ? -42.238 2.809 9.915 1.00 55.38 110 TYR A N 1
ATOM 874 C CA . TYR A 1 110 ? -41.207 3.792 10.227 1.00 55.38 110 TYR A CA 1
ATOM 875 C C . TYR A 1 110 ? -41.725 4.709 11.340 1.00 55.38 110 TYR A C 1
ATOM 877 O O . TYR A 1 110 ? -42.752 5.364 11.170 1.00 55.38 110 TYR A O 1
ATOM 885 N N . VAL A 1 111 ? -41.027 4.754 12.475 1.00 58.69 111 VAL A N 1
ATOM 886 C CA . VAL A 1 111 ? -41.199 5.794 13.499 1.00 58.69 111 VAL A CA 1
ATOM 887 C C . VAL A 1 111 ? -39.993 6.716 13.375 1.00 58.69 111 VAL A C 1
ATOM 889 O O . VAL A 1 111 ? -38.877 6.328 13.710 1.00 58.69 111 VAL A O 1
ATOM 892 N N . LEU A 1 112 ? -40.210 7.904 12.814 1.00 58.38 112 LEU A N 1
ATOM 893 C CA . LEU A 1 112 ? -39.195 8.947 12.671 1.00 58.38 112 LEU A CA 1
ATOM 894 C C . LEU A 1 112 ? -39.430 10.009 13.746 1.00 58.38 112 LEU A C 1
ATOM 896 O O . LEU A 1 112 ? -39.960 11.082 13.461 1.00 58.38 112 LEU A O 1
ATOM 900 N N . ASP A 1 113 ? -39.042 9.710 14.983 1.00 50.75 113 ASP A N 1
ATOM 901 C CA . ASP A 1 113 ? -38.915 10.751 15.998 1.00 50.75 113 ASP A CA 1
ATOM 902 C C . ASP A 1 113 ? -37.607 11.517 15.759 1.00 50.75 113 ASP A C 1
ATOM 904 O O . ASP A 1 113 ? -36.537 10.925 15.626 1.00 50.75 113 ASP A O 1
ATOM 908 N N . HIS A 1 114 ? -37.718 12.848 15.702 1.00 49.94 114 HIS A N 1
ATOM 909 C CA . HIS A 1 114 ? -36.639 13.837 15.531 1.00 49.94 114 HIS A CA 1
ATOM 910 C C . HIS A 1 114 ? -36.241 14.272 14.111 1.00 49.94 114 HIS A C 1
ATOM 912 O O . HIS A 1 114 ? -35.140 14.800 13.931 1.00 49.94 114 HIS A O 1
ATOM 918 N N . TRP A 1 115 ? -37.142 14.235 13.121 1.00 47.12 115 TRP A N 1
ATOM 919 C CA . TRP A 1 115 ? -36.930 15.047 11.913 1.00 47.12 115 TRP A CA 1
ATOM 920 C C . TRP A 1 115 ? -37.216 16.528 12.209 1.00 47.12 115 TRP A C 1
ATOM 922 O O . TRP A 1 115 ? -38.292 17.059 11.941 1.00 47.12 115 TRP A O 1
ATOM 932 N N . ARG A 1 116 ? -36.249 17.221 12.816 1.00 59.62 116 ARG A N 1
ATOM 933 C CA . ARG A 1 116 ? -36.285 18.683 12.867 1.00 59.62 116 ARG A CA 1
ATOM 934 C C . ARG A 1 116 ? -35.976 19.222 11.473 1.00 59.62 116 ARG A C 1
ATOM 936 O O . ARG A 1 116 ? -34.888 19.039 10.941 1.00 59.62 116 ARG A O 1
ATOM 943 N N . SER A 1 117 ? -36.999 19.847 10.906 1.00 54.44 117 SER A N 1
ATOM 944 C CA . SER A 1 117 ? -37.008 20.612 9.666 1.00 54.44 117 SER A CA 1
ATOM 945 C C . SER A 1 117 ? -35.893 21.664 9.648 1.00 54.44 117 SER A C 1
ATOM 947 O O . SER A 1 117 ? -35.958 22.646 10.385 1.00 54.44 117 SER A O 1
ATOM 949 N N . SER A 1 118 ? -34.890 21.492 8.786 1.00 58.16 118 SER A N 1
ATOM 950 C CA . SER A 1 118 ? -33.996 22.583 8.379 1.00 58.16 118 SER A CA 1
ATOM 951 C C . SER A 1 118 ? -34.629 23.350 7.215 1.00 58.16 118 SER A C 1
ATOM 953 O O . SER A 1 118 ? -34.082 23.399 6.119 1.00 58.16 118 SER A O 1
ATOM 955 N N . PHE A 1 119 ? -35.808 23.933 7.444 1.00 55.06 119 PHE A N 1
ATOM 956 C CA . PHE A 1 119 ? -36.326 25.029 6.625 1.00 55.06 119 PHE A CA 1
ATOM 957 C C . PHE A 1 119 ? -36.025 26.334 7.359 1.00 55.06 119 PHE A C 1
ATOM 959 O O . PHE A 1 119 ? -36.815 26.782 8.185 1.00 55.06 119 PHE A O 1
ATOM 966 N N . ASN A 1 120 ? -34.843 26.899 7.106 1.00 49.12 120 ASN A N 1
ATOM 967 C CA . ASN A 1 120 ? -34.617 28.343 7.191 1.00 49.12 120 ASN A CA 1
ATOM 968 C C . ASN A 1 120 ? -33.197 28.701 6.747 1.00 49.12 120 ASN A C 1
ATOM 970 O O . ASN A 1 120 ? -32.296 28.706 7.575 1.00 49.12 120 ASN A O 1
ATOM 974 N N . VAL A 1 121 ? -33.014 29.039 5.468 1.00 52.41 121 VAL A N 1
ATOM 975 C CA . VAL A 1 121 ? -32.258 30.237 5.053 1.00 52.41 121 VAL A CA 1
ATOM 976 C C . VAL A 1 121 ? -32.462 30.485 3.558 1.00 52.41 121 VAL A C 1
ATOM 978 O O . VAL A 1 121 ? -32.061 29.673 2.731 1.00 52.41 121 VAL A O 1
ATOM 981 N N . GLY A 1 122 ? -33.081 31.618 3.229 1.00 39.41 122 GLY A N 1
ATOM 982 C CA . GLY A 1 122 ? -33.242 32.088 1.855 1.00 39.41 122 GLY A CA 1
ATOM 983 C C . GLY A 1 122 ? -34.293 33.186 1.692 1.00 39.41 122 GLY A C 1
ATOM 984 O O . GLY A 1 122 ? -35.078 33.116 0.757 1.00 39.41 122 GLY A O 1
ATOM 985 N N . SER A 1 123 ? -34.342 34.165 2.604 1.00 40.84 123 SER A N 1
ATOM 986 C CA . SER A 1 123 ? -35.000 35.449 2.333 1.00 40.84 123 SER A CA 1
ATOM 987 C C . SER A 1 123 ? -33.934 36.450 1.903 1.00 40.84 123 SER A C 1
ATOM 989 O O . SER A 1 123 ? -33.171 36.915 2.751 1.00 40.84 123 SER A O 1
ATOM 991 N N . ALA A 1 124 ? -33.886 36.744 0.606 1.00 41.22 124 ALA A N 1
ATOM 992 C CA . ALA A 1 124 ? -33.515 38.030 0.015 1.00 41.22 124 ALA A CA 1
ATOM 993 C C . ALA A 1 124 ? -33.947 38.018 -1.455 1.00 41.22 124 ALA A C 1
ATOM 995 O O . ALA A 1 124 ? -33.551 37.064 -2.162 1.00 41.22 124 ALA A O 1
#

Radius of gyration: 22.69 Å; chains: 1; bounding box: 62×50×34 Å

pLDDT: mean 76.76, std 18.26, range [39.41, 95.12]

Foldseek 3Di:
DDPVLLVLLVVLLVLLVVQLVVADAQATDVVSLVVSLVSLCVQCPPPDPLSNVLNVVNVVRDRGHGSVSSVVSVVSSCVVNVVDPDCVVVPPVPPPVDDPPPDDDDDDDDDDDDPDDPPDDDDD

Sequence (124 aa):
MSAADRGVLQELERLFRQIESTGQEGDFPPALLEQAKAALLALKDHPRIEISKLSQISDHLRPTMSLRTLTNFLVPLERALERNLRDDDFLIADRDSKTLVDRKTSPLRYVLDHWRSSFNVGSA

Secondary structure (DSSP, 8-state):
--HHHHHHHHHHHHHHHHHHHHPBTTB--HHHHHHHHHHHHTTTT-SSHHHHHHGGGGGG--TT--HHHHHHHHHHHHHHTT----GGGG----------------------TT----------